Protein AF-A0A535A9P0-F1 (afdb_monomer_lite)

Sequence (90 aa):
MSSARRAAAPLAAGLVVAAYAAALRPYGIFDYVDEGLLLVQALRAARGQVPYVDFHTGYGPLYFRLQAWLLAAGGWDAIRWALVAVQGAA

Foldseek 3Di:
DDPVVVVVVVVVVVVVVVVVQVVCVVVCRLPLVVVVVLLVLLVCVLVPDFEPPRDDDPDDRVSSVVSSVVCVVVPSVNVVVVSCVVVVVD

Radius of gyration: 15.34 Å; chains: 1; bounding box: 35×31×40 Å

Structure (mmCIF, N/CA/C/O backbone):
data_AF-A0A535A9P0-F1
#
_entry.id   AF-A0A535A9P0-F1
#
loop_
_atom_site.group_PDB
_atom_site.id
_atom_site.type_symbol
_atom_site.label_atom_id
_atom_site.label_alt_id
_atom_site.label_comp_id
_atom_site.label_asym_id
_atom_site.label_entity_id
_atom_site.label_seq_id
_atom_site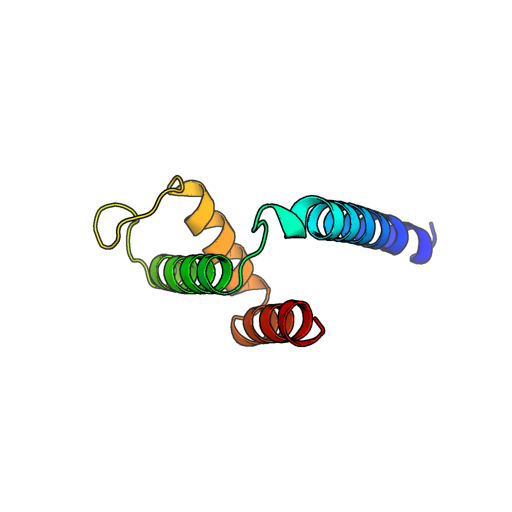.pdbx_PDB_ins_code
_atom_site.Cartn_x
_atom_site.Cartn_y
_atom_site.Cartn_z
_atom_site.occupancy
_atom_site.B_iso_or_equiv
_atom_site.auth_seq_id
_atom_site.auth_comp_id
_atom_site.auth_asym_id
_atom_site.auth_atom_id
_atom_site.pdbx_PDB_model_num
ATOM 1 N N . MET A 1 1 ? -21.252 20.903 -20.638 1.00 52.94 1 MET A N 1
ATOM 2 C CA . MET A 1 1 ? -19.800 20.647 -20.805 1.00 52.94 1 MET A CA 1
ATOM 3 C C . MET A 1 1 ? -19.593 19.138 -20.881 1.00 52.94 1 MET A C 1
ATOM 5 O O . MET A 1 1 ? -19.954 18.448 -19.938 1.00 52.94 1 MET A O 1
ATOM 9 N N . SER A 1 2 ? -19.158 18.639 -22.043 1.00 54.66 2 SER A N 1
ATOM 10 C CA . SER A 1 2 ? -19.242 17.226 -22.464 1.00 54.66 2 SER A CA 1
ATOM 11 C C . SER A 1 2 ? -18.484 16.251 -21.547 1.00 54.66 2 SER A C 1
ATOM 13 O O . SER A 1 2 ? -17.338 16.514 -21.180 1.00 54.66 2 SER A O 1
ATOM 15 N N . SER A 1 3 ? -19.118 15.114 -21.227 1.00 59.00 3 SER A N 1
ATOM 16 C CA . SER A 1 3 ? -18.592 13.989 -20.427 1.00 59.00 3 SER A CA 1
ATOM 17 C C . SER A 1 3 ? -17.170 13.562 -20.833 1.00 59.00 3 SER A C 1
ATOM 19 O O . SER A 1 3 ? -16.347 13.225 -19.984 1.00 59.00 3 SER A O 1
ATOM 21 N N . ALA A 1 4 ? -16.826 13.708 -22.117 1.00 58.38 4 ALA A N 1
ATOM 22 C CA . ALA A 1 4 ? -15.504 13.397 -22.658 1.00 58.38 4 ALA A CA 1
ATOM 23 C C . ALA A 1 4 ? -14.358 14.209 -22.018 1.00 58.38 4 ALA A C 1
ATOM 25 O O . ALA A 1 4 ? -13.282 13.667 -21.779 1.00 58.38 4 ALA A O 1
ATOM 26 N N . ARG A 1 5 ? -14.575 15.488 -21.661 1.00 60.47 5 ARG A N 1
ATOM 27 C CA . ARG A 1 5 ? -13.549 16.282 -20.948 1.00 60.47 5 ARG A CA 1
ATOM 28 C C . ARG A 1 5 ? -13.384 15.860 -19.491 1.00 60.47 5 ARG A C 1
ATOM 30 O O . ARG A 1 5 ? -12.293 16.008 -18.953 1.00 60.47 5 ARG A O 1
ATOM 37 N N . ARG A 1 6 ? -14.439 15.332 -18.857 1.00 61.12 6 ARG A N 1
ATOM 38 C CA . ARG A 1 6 ? -14.364 14.821 -17.477 1.00 61.12 6 ARG A CA 1
ATOM 39 C C . ARG A 1 6 ? -13.567 13.520 -17.396 1.00 61.12 6 ARG A C 1
ATOM 41 O O . ARG A 1 6 ? -12.883 13.317 -16.404 1.00 61.12 6 ARG A O 1
ATOM 48 N N . ALA A 1 7 ? -13.609 12.687 -18.438 1.00 64.75 7 ALA A N 1
ATOM 49 C CA . ALA A 1 7 ? -12.829 11.449 -18.513 1.00 64.75 7 ALA A CA 1
ATOM 50 C C . ALA A 1 7 ? -11.364 11.662 -18.948 1.00 64.75 7 ALA A C 1
ATOM 52 O O . ALA A 1 7 ? -10.505 10.845 -18.629 1.00 64.75 7 ALA A O 1
ATOM 53 N N . ALA A 1 8 ? -11.052 12.768 -19.634 1.00 76.62 8 ALA A N 1
ATOM 54 C CA . ALA A 1 8 ? -9.699 13.047 -20.119 1.00 76.62 8 ALA A CA 1
ATOM 55 C C . ALA A 1 8 ? -8.682 13.281 -18.988 1.00 76.62 8 ALA A C 1
ATOM 57 O O . ALA A 1 8 ? -7.548 12.823 -19.081 1.00 76.62 8 ALA A O 1
ATOM 58 N N . ALA A 1 9 ? -9.086 13.961 -17.912 1.00 78.25 9 ALA A N 1
ATOM 59 C CA . ALA A 1 9 ? -8.214 14.236 -16.769 1.00 78.25 9 ALA A CA 1
ATOM 60 C C . ALA A 1 9 ? -7.753 12.965 -16.018 1.00 78.25 9 ALA A C 1
ATOM 62 O O . ALA A 1 9 ? -6.545 12.805 -15.847 1.00 78.25 9 ALA A O 1
ATOM 63 N N . PRO A 1 10 ? -8.641 12.035 -15.605 1.00 75.06 10 PRO A N 1
ATOM 64 C CA . PRO A 1 10 ? -8.211 10.794 -14.960 1.00 75.06 10 PRO A CA 1
ATOM 65 C C . PRO A 1 10 ? -7.416 9.884 -15.904 1.00 75.06 10 PRO A C 1
ATOM 67 O O . PRO A 1 10 ? -6.462 9.255 -15.458 1.00 75.06 10 PRO A O 1
ATOM 70 N N . LEU A 1 11 ? -7.738 9.859 -17.204 1.00 76.94 11 LEU A N 1
ATOM 71 C CA . LEU A 1 11 ? -6.934 9.138 -18.199 1.00 76.94 11 LEU A CA 1
ATOM 72 C C . LEU A 1 11 ? -5.520 9.713 -18.316 1.00 76.94 11 LEU A C 1
ATOM 74 O O . LEU A 1 11 ? -4.551 8.963 -18.262 1.00 76.94 11 LEU A O 1
ATOM 78 N N . ALA A 1 12 ? -5.387 11.035 -18.431 1.00 83.12 12 ALA A N 1
ATOM 79 C CA . ALA A 1 12 ? -4.086 11.693 -18.486 1.00 83.12 12 ALA A CA 1
ATOM 80 C C . ALA A 1 12 ? -3.276 11.449 -17.203 1.00 83.12 12 ALA A C 1
ATOM 82 O O . ALA A 1 12 ? -2.096 11.121 -17.283 1.00 83.12 12 ALA A O 1
ATOM 83 N N . ALA A 1 13 ? -3.912 11.535 -16.030 1.00 75.81 13 ALA A N 1
ATOM 84 C CA . ALA A 1 13 ? -3.271 11.216 -14.757 1.00 75.81 13 ALA A CA 1
ATOM 85 C C . ALA A 1 13 ? -2.797 9.753 -14.709 1.00 75.81 13 ALA A C 1
ATOM 87 O O . ALA A 1 13 ? -1.656 9.493 -14.336 1.00 75.81 13 ALA A O 1
ATOM 88 N N . GLY A 1 14 ? -3.634 8.809 -15.151 1.00 72.88 14 GLY A N 1
ATOM 89 C CA . GLY A 1 14 ? -3.270 7.395 -15.245 1.00 72.88 14 GLY A CA 1
ATOM 90 C C . GLY A 1 14 ? -2.085 7.149 -16.181 1.00 72.88 14 GLY A C 1
ATOM 91 O O . GLY A 1 14 ? -1.165 6.422 -15.818 1.00 72.88 14 GLY A O 1
ATOM 92 N N . LEU A 1 15 ? -2.054 7.804 -17.346 1.00 81.31 15 LEU A N 1
ATOM 93 C CA . LEU A 1 15 ? -0.937 7.712 -18.293 1.00 81.31 15 LEU A CA 1
ATOM 94 C C . LEU A 1 15 ? 0.365 8.282 -17.719 1.00 81.31 15 LEU A C 1
ATOM 96 O O . LEU A 1 15 ? 1.422 7.687 -17.911 1.00 81.3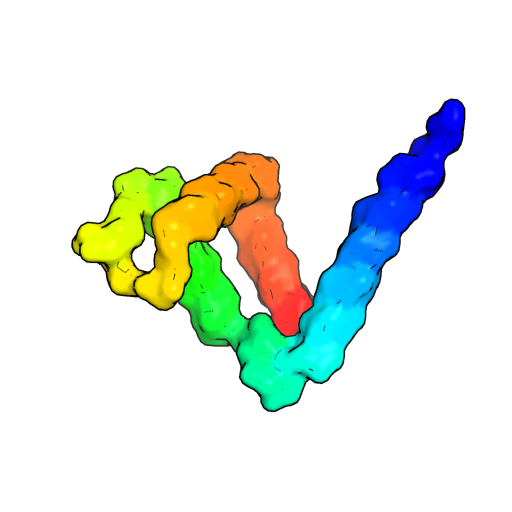1 15 LEU A O 1
ATOM 100 N N . VAL A 1 16 ? 0.301 9.399 -16.987 1.00 85.88 16 VAL A N 1
ATOM 101 C CA . VAL A 1 16 ? 1.469 9.977 -16.301 1.00 85.88 16 VAL A CA 1
ATOM 102 C C . VAL A 1 16 ? 2.012 9.012 -15.247 1.00 85.88 16 VAL A C 1
ATOM 104 O O . VAL A 1 16 ? 3.217 8.771 -15.205 1.00 85.88 16 VAL A O 1
ATOM 107 N N . VAL A 1 17 ? 1.135 8.418 -14.434 1.00 78.75 17 VAL A N 1
ATOM 108 C CA . VAL A 1 17 ? 1.525 7.424 -13.423 1.00 78.75 17 VAL A CA 1
ATOM 109 C C . VAL A 1 17 ? 2.135 6.183 -14.080 1.00 78.75 17 VAL A C 1
ATOM 111 O O . VAL A 1 17 ? 3.180 5.714 -13.634 1.00 78.75 17 VAL A O 1
ATOM 114 N N . ALA A 1 18 ? 1.544 5.686 -15.170 1.00 76.94 18 ALA A N 1
ATOM 115 C CA . ALA A 1 18 ? 2.064 4.536 -15.907 1.00 76.94 18 ALA A CA 1
ATOM 116 C C . ALA A 1 18 ? 3.448 4.813 -16.520 1.00 76.94 18 ALA A C 1
ATOM 118 O O . ALA A 1 18 ? 4.344 3.977 -16.418 1.00 76.94 18 ALA A O 1
ATOM 119 N N . ALA A 1 19 ? 3.651 5.995 -17.110 1.00 81.94 19 ALA A N 1
ATOM 120 C CA . ALA A 1 19 ? 4.943 6.396 -17.664 1.00 81.94 19 ALA A CA 1
ATOM 121 C C . ALA A 1 19 ? 6.020 6.526 -16.573 1.00 81.94 19 ALA A C 1
ATOM 123 O O . ALA A 1 19 ? 7.141 6.054 -16.757 1.00 81.94 19 ALA A O 1
ATOM 124 N N . TYR A 1 20 ? 5.670 7.112 -15.423 1.00 79.94 20 TYR A N 1
ATOM 125 C CA . TYR A 1 20 ? 6.547 7.199 -14.254 1.00 79.94 20 TYR A CA 1
ATOM 126 C C . TYR A 1 20 ? 6.953 5.808 -13.739 1.00 79.94 20 TYR A C 1
ATOM 128 O O . TYR A 1 20 ? 8.139 5.547 -13.540 1.00 79.94 20 TYR A O 1
ATOM 136 N N . ALA A 1 21 ? 5.984 4.899 -13.589 1.00 77.75 21 ALA A N 1
ATOM 137 C CA . ALA A 1 21 ? 6.226 3.524 -13.164 1.00 77.75 21 ALA A CA 1
ATOM 138 C C . ALA A 1 21 ? 7.146 2.776 -14.141 1.00 77.75 21 ALA A C 1
ATOM 140 O O . ALA A 1 21 ? 8.128 2.165 -13.727 1.00 77.75 21 ALA A O 1
ATOM 141 N N . ALA A 1 22 ? 6.878 2.875 -15.447 1.00 81.19 22 ALA A N 1
ATOM 142 C CA . ALA A 1 22 ? 7.691 2.236 -16.479 1.00 81.19 22 ALA A CA 1
ATOM 143 C C . ALA A 1 22 ? 9.137 2.761 -16.492 1.00 81.19 22 ALA A C 1
ATOM 145 O O . ALA A 1 22 ? 10.073 1.969 -16.595 1.00 81.19 22 ALA A O 1
ATOM 146 N N . ALA A 1 23 ? 9.327 4.076 -16.343 1.00 84.12 23 ALA A N 1
ATOM 147 C CA . ALA A 1 23 ? 10.650 4.699 -16.324 1.00 84.12 23 ALA A CA 1
ATOM 148 C C . ALA A 1 23 ? 11.503 4.259 -15.125 1.00 84.12 23 ALA A C 1
ATOM 150 O O . ALA A 1 23 ? 12.727 4.194 -15.230 1.00 84.12 23 ALA A O 1
ATOM 151 N N . LEU A 1 24 ? 10.867 3.949 -13.992 1.00 83.00 24 LEU A N 1
ATOM 152 C CA . LEU A 1 24 ? 11.562 3.599 -12.753 1.00 83.00 24 LEU A CA 1
ATOM 153 C C . LEU A 1 24 ? 11.569 2.105 -12.429 1.00 83.00 24 LEU A C 1
ATOM 155 O O . LEU A 1 24 ? 12.213 1.688 -11.467 1.00 83.00 24 LEU A O 1
ATOM 159 N N . ARG A 1 25 ? 10.937 1.286 -13.267 1.00 78.19 25 ARG A N 1
ATOM 160 C CA . ARG A 1 25 ? 10.960 -0.174 -13.169 1.00 78.19 25 ARG A CA 1
ATOM 161 C C . ARG A 1 25 ? 12.371 -0.773 -12.984 1.00 78.19 25 ARG A C 1
ATOM 163 O O . ARG A 1 25 ? 12.497 -1.679 -12.164 1.00 78.19 25 ARG A O 1
ATOM 170 N N . PRO A 1 26 ? 13.450 -0.289 -13.643 1.00 82.81 26 PRO A N 1
ATOM 171 C CA . PRO A 1 26 ? 14.803 -0.826 -13.430 1.00 82.81 26 PRO A CA 1
ATOM 172 C C . PRO A 1 26 ? 15.341 -0.654 -12.003 1.00 82.81 26 PRO A C 1
ATOM 174 O O . PRO A 1 26 ? 16.278 -1.346 -11.618 1.00 82.81 26 PRO A O 1
ATOM 177 N N . TYR A 1 27 ? 14.761 0.261 -11.224 1.00 78.81 27 TYR A N 1
ATOM 178 C CA . TYR A 1 27 ? 15.126 0.513 -9.831 1.00 78.81 27 TYR A CA 1
ATOM 179 C C . TYR A 1 27 ? 14.313 -0.332 -8.838 1.00 78.81 27 TYR A C 1
ATOM 181 O O . TYR A 1 27 ? 14.415 -0.110 -7.635 1.00 78.81 27 TYR A O 1
ATOM 189 N N . GLY A 1 28 ? 13.490 -1.270 -9.324 1.00 72.75 28 GLY A N 1
ATOM 190 C CA . GLY A 1 28 ? 12.607 -2.085 -8.485 1.00 72.75 28 GLY A CA 1
ATOM 191 C C . GLY A 1 28 ? 11.348 -1.350 -8.018 1.00 72.75 28 GLY A C 1
ATOM 192 O O . GLY A 1 28 ? 10.660 -1.821 -7.119 1.00 72.75 28 GLY A O 1
ATOM 193 N N . ILE A 1 29 ? 11.023 -0.191 -8.607 1.00 68.88 29 ILE A N 1
ATOM 194 C CA . ILE A 1 29 ? 9.773 0.510 -8.292 1.00 68.88 29 ILE A CA 1
ATOM 195 C C . ILE A 1 29 ? 8.603 -0.312 -8.844 1.00 68.88 29 ILE A C 1
ATOM 197 O O . ILE A 1 29 ? 8.594 -0.651 -10.028 1.00 68.88 29 ILE A O 1
ATOM 201 N N . PHE A 1 30 ? 7.628 -0.601 -7.974 1.00 69.19 30 PHE A N 1
ATOM 202 C CA . PHE A 1 30 ? 6.541 -1.562 -8.189 1.00 69.19 30 PHE A CA 1
ATOM 203 C C . PHE A 1 30 ? 7.020 -3.018 -8.320 1.00 69.19 30 PHE A C 1
ATOM 205 O O . PHE A 1 30 ? 6.520 -3.753 -9.170 1.00 69.19 30 PHE A O 1
ATOM 212 N N . ASP A 1 31 ? 7.978 -3.463 -7.501 1.00 75.69 31 ASP A N 1
ATOM 213 C CA . ASP A 1 31 ? 8.275 -4.896 -7.381 1.00 75.69 31 ASP A CA 1
ATOM 214 C C . ASP A 1 31 ? 7.045 -5.670 -6.864 1.00 75.69 31 ASP A C 1
ATOM 216 O O . ASP A 1 31 ? 6.333 -5.228 -5.959 1.00 75.69 31 ASP A O 1
ATOM 220 N N . TYR A 1 32 ? 6.781 -6.843 -7.441 1.00 68.00 32 TYR A N 1
ATOM 221 C CA . TYR A 1 32 ? 5.630 -7.676 -7.090 1.00 68.00 32 TYR A CA 1
ATOM 222 C C . TYR A 1 32 ? 5.603 -8.078 -5.607 1.00 68.00 32 TYR A C 1
ATOM 224 O O . TYR A 1 32 ? 4.530 -8.156 -5.001 1.00 68.00 32 TYR A O 1
ATOM 232 N N . VAL A 1 33 ? 6.771 -8.340 -5.017 1.00 76.69 33 VAL A N 1
ATOM 233 C CA . VAL A 1 33 ? 6.914 -8.699 -3.603 1.00 76.69 33 VAL A CA 1
ATOM 234 C C . VAL A 1 33 ? 6.524 -7.518 -2.720 1.00 76.69 33 VAL A C 1
ATOM 236 O O . VAL A 1 33 ? 5.749 -7.699 -1.778 1.00 76.69 33 VAL A O 1
ATOM 239 N N . ASP A 1 34 ? 6.994 -6.318 -3.055 1.00 82.38 34 ASP A N 1
ATOM 240 C CA . ASP A 1 34 ? 6.710 -5.101 -2.294 1.00 82.38 34 ASP A CA 1
ATOM 241 C C . ASP A 1 34 ? 5.231 -4.716 -2.393 1.00 82.38 34 ASP A C 1
ATOM 243 O O . ASP A 1 34 ? 4.573 -4.500 -1.372 1.00 82.38 34 ASP A O 1
ATOM 247 N N . GLU A 1 35 ? 4.664 -4.723 -3.599 1.00 82.56 35 GLU A N 1
ATOM 248 C CA . GLU A 1 35 ? 3.247 -4.411 -3.810 1.00 82.56 35 GLU A CA 1
ATOM 249 C C . GLU A 1 35 ? 2.331 -5.437 -3.131 1.00 82.56 35 GLU A C 1
ATOM 251 O O . GLU A 1 35 ? 1.342 -5.076 -2.487 1.00 82.56 35 GLU A O 1
ATOM 256 N N . GLY A 1 36 ? 2.680 -6.726 -3.197 1.00 83.44 36 GLY A N 1
ATOM 257 C CA . GLY A 1 36 ? 1.962 -7.785 -2.492 1.00 83.44 36 GLY A CA 1
ATOM 258 C C . GLY A 1 36 ? 2.017 -7.619 -0.971 1.00 83.44 36 GLY A C 1
ATOM 259 O O . GLY A 1 36 ? 0.996 -7.768 -0.291 1.00 83.44 36 GLY A O 1
ATOM 260 N N . LEU A 1 37 ? 3.184 -7.263 -0.427 1.00 89.69 37 LEU A N 1
ATOM 261 C CA . LEU A 1 37 ? 3.364 -7.003 1.000 1.00 89.69 37 LEU A CA 1
ATOM 262 C C . LEU A 1 37 ? 2.521 -5.808 1.460 1.00 89.69 37 LEU A C 1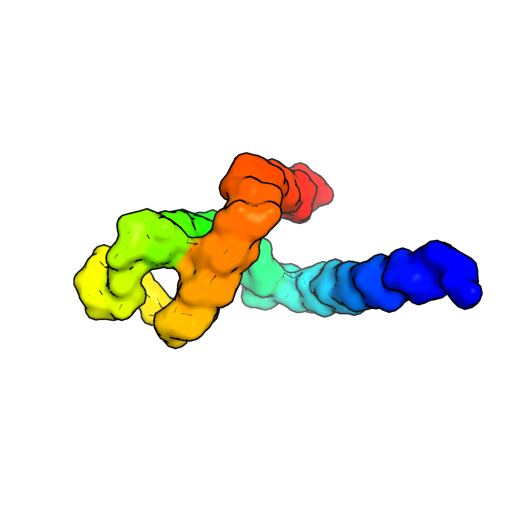
ATOM 264 O O . LEU A 1 37 ? 1.810 -5.911 2.466 1.00 89.69 37 LEU A O 1
ATOM 268 N N . LEU A 1 38 ? 2.563 -4.694 0.725 1.00 90.19 38 LEU A N 1
ATOM 269 C CA . LEU A 1 38 ? 1.795 -3.487 1.038 1.00 90.19 38 LEU A CA 1
ATOM 270 C C . LEU A 1 38 ? 0.293 -3.742 0.965 1.00 90.19 38 LEU A C 1
ATOM 272 O O . LEU A 1 38 ? -0.450 -3.311 1.849 1.00 90.19 38 LEU A O 1
ATOM 276 N N . LEU A 1 39 ? -0.143 -4.515 -0.025 1.00 88.12 39 LEU A N 1
ATOM 277 C CA . LEU A 1 39 ? -1.530 -4.918 -0.185 1.00 88.12 39 LEU A CA 1
ATOM 278 C C . LEU A 1 39 ? -2.018 -5.779 1.002 1.00 88.12 39 LEU A C 1
ATOM 280 O O . LEU A 1 39 ? -3.096 -5.537 1.553 1.00 88.12 39 LEU A O 1
ATOM 284 N N . VAL A 1 40 ? -1.221 -6.755 1.454 1.00 90.38 40 VAL A N 1
ATOM 285 C CA . VAL A 1 40 ? -1.547 -7.573 2.637 1.00 90.38 40 VAL A CA 1
ATOM 286 C C . VAL A 1 40 ? -1.573 -6.725 3.910 1.00 90.38 40 VAL A C 1
ATOM 288 O O . VAL A 1 40 ? -2.479 -6.870 4.730 1.00 90.38 40 VAL A O 1
ATOM 291 N N . GLN A 1 41 ? -0.622 -5.811 4.091 1.00 93.56 41 GLN A N 1
ATOM 292 C CA . GLN A 1 41 ? -0.603 -4.905 5.243 1.00 93.56 41 GLN A CA 1
ATOM 293 C C . GLN A 1 41 ? -1.801 -3.941 5.244 1.00 93.56 41 GLN A C 1
ATOM 295 O O . GLN A 1 41 ? -2.390 -3.690 6.298 1.00 93.56 41 GLN A O 1
ATOM 300 N N . ALA A 1 42 ? -2.237 -3.472 4.074 1.00 92.19 42 ALA A N 1
ATOM 301 C CA . ALA A 1 42 ? -3.452 -2.677 3.932 1.00 92.19 42 ALA A CA 1
ATOM 302 C C . ALA A 1 42 ? -4.714 -3.465 4.320 1.00 92.19 42 ALA A C 1
ATOM 304 O O . ALA A 1 42 ? -5.577 -2.923 5.010 1.00 92.19 42 ALA A O 1
ATOM 305 N N . LEU A 1 43 ? -4.809 -4.756 3.976 1.00 91.38 43 LEU A N 1
ATOM 306 C CA . LEU A 1 43 ? -5.893 -5.619 4.470 1.00 91.38 43 LEU A CA 1
ATOM 307 C C . LEU A 1 43 ? -5.889 -5.772 5.983 1.00 91.38 43 LEU A C 1
ATOM 309 O O . LEU A 1 43 ? -6.950 -5.793 6.606 1.00 91.38 43 LEU A O 1
ATOM 313 N N . ARG A 1 44 ? -4.705 -5.933 6.576 1.00 93.44 44 ARG A N 1
ATOM 314 C CA . ARG A 1 44 ? -4.562 -6.039 8.030 1.00 93.44 44 ARG A CA 1
ATOM 315 C C . ARG A 1 44 ? -5.096 -4.772 8.696 1.00 93.44 44 ARG A C 1
ATOM 317 O O . ARG A 1 44 ? -5.922 -4.877 9.600 1.00 93.44 44 ARG A O 1
ATOM 324 N N . ALA A 1 45 ? -4.727 -3.600 8.176 1.00 93.75 45 ALA A N 1
ATOM 325 C CA . ALA A 1 45 ? -5.258 -2.318 8.632 1.00 93.75 45 ALA A CA 1
ATOM 326 C C . ALA A 1 45 ? -6.776 -2.183 8.416 1.00 93.75 45 ALA A C 1
ATOM 328 O O . ALA A 1 45 ? -7.488 -1.751 9.319 1.00 93.75 45 ALA A O 1
ATOM 329 N N . ALA A 1 46 ? -7.299 -2.624 7.267 1.00 90.94 46 ALA A N 1
ATOM 330 C CA . ALA A 1 46 ? -8.739 -2.640 6.993 1.00 90.94 46 ALA A CA 1
ATOM 331 C C . ALA A 1 46 ? -9.524 -3.543 7.963 1.00 90.94 46 ALA A C 1
ATOM 333 O O . ALA A 1 46 ? -10.697 -3.296 8.230 1.00 90.94 46 ALA A O 1
ATOM 334 N N . ARG A 1 47 ? -8.871 -4.567 8.523 1.00 92.38 47 ARG A N 1
ATOM 335 C CA . ARG A 1 47 ? -9.415 -5.463 9.556 1.00 92.38 47 ARG A CA 1
ATOM 336 C C . ARG A 1 47 ? -9.158 -4.977 10.988 1.00 92.38 47 ARG A C 1
ATOM 338 O O . ARG A 1 47 ? -9.402 -5.725 11.928 1.00 92.38 47 ARG A O 1
ATOM 345 N N . GLY A 1 48 ? -8.673 -3.748 11.156 1.00 93.75 48 GLY A N 1
ATOM 346 C CA . GLY A 1 48 ? -8.486 -3.108 12.458 1.00 93.75 48 GLY A CA 1
ATOM 347 C C . GLY A 1 48 ? -7.120 -3.323 13.110 1.00 93.75 48 GLY A C 1
ATOM 348 O O . GLY A 1 48 ? -6.938 -2.888 14.242 1.00 93.75 48 GLY A O 1
ATOM 349 N N . GLN A 1 49 ? -6.158 -3.952 12.428 1.00 95.8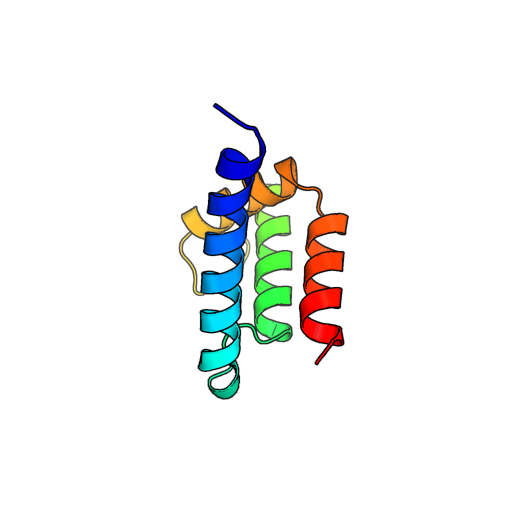8 49 GLN A N 1
ATOM 350 C CA . GLN A 1 49 ? -4.798 -4.083 12.959 1.00 95.88 49 GLN A CA 1
ATOM 351 C C . GLN A 1 49 ? -4.012 -2.774 12.822 1.00 95.88 49 GLN A C 1
ATOM 353 O O . GLN A 1 49 ? -4.166 -2.031 11.851 1.00 95.88 49 GLN A O 1
ATOM 358 N N . VAL A 1 50 ? -3.133 -2.502 13.781 1.00 94.62 50 VAL A N 1
ATOM 359 C CA . VAL A 1 50 ? -2.421 -1.231 13.919 1.00 94.62 50 VAL A CA 1
ATOM 360 C C . VAL A 1 50 ? -0.962 -1.373 13.449 1.00 94.62 50 VAL A C 1
ATOM 362 O O . VAL A 1 50 ? -0.219 -2.197 13.994 1.00 94.62 50 VAL A O 1
ATOM 365 N N . PRO A 1 51 ? -0.509 -0.565 12.465 1.00 95.44 51 PRO A N 1
ATOM 366 C CA . PRO A 1 51 ? 0.897 -0.514 12.065 1.00 95.44 51 PRO A CA 1
ATOM 367 C C . PRO A 1 51 ? 1.812 -0.198 13.253 1.00 95.44 51 PRO A C 1
ATOM 369 O O . PRO A 1 51 ? 1.475 0.638 14.088 1.00 95.44 51 PRO A O 1
ATOM 372 N N . TYR A 1 52 ? 2.972 -0.847 13.304 1.00 95.06 52 TYR A N 1
ATOM 373 C CA . TYR A 1 52 ? 3.972 -0.811 14.383 1.00 95.06 52 TYR A CA 1
ATOM 374 C C . TYR A 1 52 ? 3.572 -1.477 15.707 1.00 95.06 52 TYR A C 1
ATOM 376 O O . TYR A 1 52 ? 4.435 -1.654 16.563 1.00 95.06 52 TYR A O 1
ATOM 384 N N . VAL A 1 53 ? 2.315 -1.904 15.864 1.00 96.50 53 VAL A N 1
ATOM 385 C CA . VAL A 1 53 ? 1.854 -2.697 17.017 1.00 96.50 53 VAL A CA 1
ATOM 386 C C . VAL A 1 53 ? 1.660 -4.152 16.601 1.00 96.50 53 VAL A C 1
ATOM 388 O O . VAL A 1 53 ? 2.331 -5.041 17.114 1.00 96.50 53 VAL A O 1
ATOM 391 N N . ASP A 1 54 ? 0.806 -4.386 15.604 1.00 96.88 54 ASP A N 1
ATOM 392 C CA . ASP A 1 54 ? 0.476 -5.731 15.123 1.00 96.88 54 ASP A CA 1
ATOM 393 C C . ASP A 1 54 ? 1.382 -6.177 13.966 1.00 96.88 54 ASP A C 1
ATOM 395 O O . ASP A 1 54 ? 1.478 -7.369 13.651 1.00 96.88 54 ASP A O 1
ATOM 399 N N . PHE A 1 55 ? 2.032 -5.227 13.282 1.00 94.75 55 PHE A N 1
ATOM 400 C CA . PHE A 1 55 ? 2.966 -5.509 12.191 1.00 94.75 55 PHE A CA 1
ATOM 401 C C . PHE A 1 55 ? 3.989 -4.408 11.957 1.00 94.75 55 PHE A C 1
ATOM 403 O O . PHE A 1 55 ? 3.707 -3.229 12.143 1.00 94.75 55 PHE A O 1
ATOM 410 N N . HIS A 1 56 ? 5.177 -4.800 11.501 1.00 93.81 56 HIS A N 1
ATOM 411 C CA . HIS A 1 56 ? 6.234 -3.868 11.121 1.00 93.81 56 HIS A CA 1
ATOM 412 C C . HIS A 1 56 ? 6.085 -3.424 9.670 1.00 93.81 56 HIS A C 1
ATOM 414 O O . HIS A 1 56 ? 5.674 -4.195 8.802 1.00 93.81 56 HIS A O 1
ATOM 420 N N . THR A 1 57 ? 6.434 -2.168 9.415 1.00 93.25 57 THR A N 1
ATOM 421 C CA . THR A 1 57 ? 6.340 -1.564 8.092 1.00 93.25 57 THR A CA 1
ATOM 422 C C . THR A 1 57 ? 7.280 -0.368 7.968 1.00 93.25 57 THR A C 1
ATOM 424 O O . THR A 1 57 ? 7.573 0.306 8.955 1.00 93.25 57 THR A O 1
ATOM 427 N N . GLY A 1 58 ? 7.755 -0.100 6.752 1.00 90.25 58 GLY A N 1
ATOM 428 C CA . GLY A 1 58 ? 8.545 1.094 6.441 1.00 90.25 58 GLY A CA 1
ATOM 429 C C . GLY A 1 58 ? 7.701 2.360 6.246 1.00 90.25 58 GLY A C 1
ATOM 430 O O . GLY A 1 58 ? 8.258 3.449 6.159 1.00 90.25 58 GLY A O 1
ATOM 431 N N . TYR A 1 59 ? 6.371 2.235 6.184 1.00 90.25 59 TYR A N 1
ATOM 432 C CA . TYR A 1 59 ? 5.462 3.330 5.842 1.00 90.25 59 TYR A CA 1
ATOM 433 C C . TYR A 1 59 ? 4.662 3.832 7.042 1.00 90.25 59 TYR A C 1
ATOM 435 O O . TYR A 1 59 ? 4.195 3.060 7.877 1.00 90.25 59 TYR A O 1
ATOM 443 N N . GLY A 1 60 ? 4.421 5.144 7.083 1.00 92.62 60 GLY A N 1
ATOM 444 C CA . GLY A 1 60 ? 3.649 5.759 8.160 1.00 92.62 60 GLY A CA 1
ATOM 445 C C . GLY A 1 60 ? 2.194 5.254 8.230 1.00 92.62 60 GLY A C 1
ATOM 446 O O . GLY A 1 60 ? 1.607 4.918 7.199 1.00 92.62 60 GLY A O 1
ATOM 447 N N . PRO A 1 61 ? 1.542 5.274 9.410 1.00 93.06 61 PRO A N 1
ATOM 448 C CA . PRO A 1 61 ? 0.204 4.695 9.591 1.00 93.06 61 PRO A CA 1
ATOM 449 C C . PRO A 1 61 ? -0.884 5.297 8.687 1.00 93.06 61 PRO A C 1
ATOM 451 O O . PRO A 1 61 ? -1.858 4.624 8.345 1.00 93.06 61 PRO A O 1
ATOM 454 N N . LEU A 1 62 ? -0.723 6.561 8.278 1.00 93.00 62 LEU A N 1
ATOM 455 C CA . LEU A 1 62 ? -1.642 7.242 7.363 1.00 93.00 62 LEU A CA 1
ATOM 456 C C . LEU A 1 62 ? -1.735 6.537 6.002 1.00 93.00 62 LEU A C 1
ATOM 458 O O . LEU A 1 62 ? -2.832 6.436 5.455 1.00 93.00 62 LEU A O 1
ATOM 462 N N . TYR A 1 63 ? -0.618 6.007 5.494 1.00 93.19 63 TYR A N 1
ATOM 463 C CA . TYR A 1 63 ? -0.573 5.273 4.229 1.00 93.19 63 TYR A CA 1
ATOM 464 C C . TYR A 1 63 ? -1.559 4.096 4.246 1.00 93.19 63 TYR A C 1
ATOM 466 O O . TYR A 1 63 ? -2.413 3.977 3.367 1.00 93.19 63 TYR A O 1
ATOM 474 N N . PHE A 1 64 ? -1.523 3.284 5.306 1.00 93.88 64 PHE A N 1
ATOM 475 C CA . PHE A 1 64 ? -2.391 2.112 5.434 1.00 93.88 64 PHE A CA 1
ATOM 476 C C . PHE A 1 64 ? -3.851 2.466 5.708 1.00 93.88 64 PHE A C 1
ATOM 478 O O . PHE A 1 64 ? -4.734 1.753 5.245 1.00 93.88 64 PHE A O 1
ATOM 485 N N . ARG A 1 65 ? -4.134 3.579 6.399 1.00 89.44 65 ARG A N 1
ATOM 486 C CA . ARG A 1 65 ? -5.516 4.067 6.563 1.00 89.44 65 ARG A CA 1
ATOM 487 C C . ARG A 1 65 ? -6.130 4.489 5.230 1.00 89.44 65 ARG A C 1
ATOM 489 O O . ARG A 1 65 ? -7.288 4.170 4.975 1.00 89.44 65 ARG A O 1
ATOM 496 N N . LEU A 1 66 ? -5.362 5.179 4.386 1.00 90.56 66 LEU A N 1
ATOM 497 C CA . LEU A 1 66 ? -5.806 5.572 3.047 1.00 90.56 66 LEU A CA 1
ATOM 498 C C . LEU A 1 66 ? -6.004 4.347 2.147 1.00 90.56 66 LEU A C 1
ATOM 500 O O . LEU A 1 66 ? -7.052 4.220 1.520 1.00 90.56 66 LEU A O 1
ATOM 504 N N . GLN A 1 67 ? -5.050 3.413 2.144 1.00 89.12 67 GLN A N 1
ATOM 505 C CA . GLN A 1 67 ? -5.166 2.157 1.396 1.00 89.12 67 GLN A CA 1
ATOM 506 C C . GLN A 1 67 ? -6.367 1.321 1.857 1.00 89.12 67 GLN A C 1
ATOM 508 O O . GLN A 1 67 ? -7.129 0.834 1.030 1.00 89.12 67 GLN A O 1
ATOM 513 N N . ALA A 1 68 ? -6.599 1.194 3.166 1.00 88.19 68 ALA A N 1
ATOM 514 C CA . ALA A 1 68 ? -7.758 0.485 3.706 1.00 88.19 68 ALA A CA 1
ATOM 515 C C . ALA A 1 68 ? -9.088 1.111 3.252 1.00 88.19 68 ALA A C 1
ATOM 517 O O . ALA A 1 68 ? -10.024 0.390 2.907 1.00 88.19 68 ALA A O 1
ATOM 518 N N . TRP A 1 69 ? -9.164 2.445 3.205 1.00 88.31 69 TRP A N 1
ATOM 519 C CA . TRP A 1 69 ? -10.331 3.151 2.674 1.00 88.31 69 TRP A CA 1
ATOM 520 C C . TRP A 1 69 ? -10.532 2.888 1.173 1.00 88.31 69 TRP A C 1
ATOM 522 O O . TRP A 1 69 ? -11.64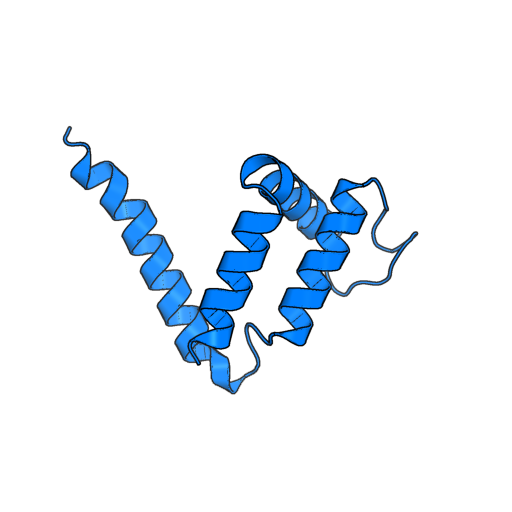8 2.597 0.747 1.00 88.31 69 TRP A O 1
ATOM 532 N N . LEU A 1 70 ? -9.456 2.912 0.379 1.00 83.06 70 LEU A N 1
ATOM 533 C CA . LEU A 1 70 ? -9.506 2.593 -1.053 1.00 83.06 70 LEU A CA 1
ATOM 534 C C . LEU A 1 70 ? -9.910 1.137 -1.308 1.00 83.06 70 LEU A C 1
ATOM 536 O O . LEU A 1 70 ? -10.721 0.881 -2.194 1.00 83.06 70 LEU A O 1
ATOM 540 N N . LEU A 1 71 ? -9.407 0.192 -0.510 1.00 83.94 71 LEU A N 1
ATOM 541 C CA . LEU A 1 71 ? -9.807 -1.215 -0.562 1.00 83.94 71 LEU A CA 1
ATOM 542 C C . LEU A 1 71 ? -11.303 -1.385 -0.274 1.00 83.94 71 LEU A C 1
ATOM 544 O O . LEU A 1 71 ? -11.979 -2.141 -0.971 1.00 83.94 71 LEU A O 1
ATOM 548 N N . ALA A 1 72 ? -11.827 -0.667 0.723 1.00 81.88 72 ALA A N 1
ATOM 549 C CA . ALA A 1 72 ? -13.250 -0.682 1.046 1.00 81.88 72 ALA A CA 1
ATOM 550 C C . ALA A 1 72 ? -14.113 -0.081 -0.080 1.00 81.88 72 ALA A C 1
ATOM 552 O O . ALA A 1 72 ? -15.217 -0.562 -0.321 1.00 81.88 72 ALA A O 1
ATOM 553 N N . ALA A 1 73 ? -13.611 0.939 -0.782 1.00 82.38 73 ALA A N 1
ATOM 554 C CA . ALA A 1 73 ? -14.325 1.600 -1.873 1.00 82.38 73 ALA A CA 1
ATOM 555 C C . ALA A 1 73 ? -14.253 0.840 -3.213 1.00 82.38 73 ALA A C 1
ATOM 557 O O . ALA A 1 73 ? -15.235 0.805 -3.951 1.00 82.38 73 ALA A O 1
ATOM 558 N N . GLY A 1 74 ? -13.095 0.262 -3.547 1.00 73.94 74 GLY A N 1
ATOM 559 C CA . GLY A 1 74 ? -12.813 -0.362 -4.846 1.00 73.94 74 GLY A CA 1
ATOM 560 C C . GLY A 1 74 ? -12.998 -1.880 -4.891 1.00 73.94 74 GLY A C 1
ATOM 561 O O . GLY A 1 74 ? -13.057 -2.449 -5.978 1.00 73.94 74 GLY A O 1
ATOM 562 N N . GLY A 1 75 ? -13.108 -2.536 -3.734 1.00 79.75 75 GLY A N 1
ATOM 563 C CA . GLY A 1 75 ? -13.203 -3.988 -3.632 1.00 79.75 75 GLY A CA 1
ATOM 564 C C . GLY A 1 75 ? -11.837 -4.671 -3.737 1.00 79.75 75 GLY A C 1
ATOM 565 O O . GLY A 1 75 ? -11.073 -4.474 -4.681 1.00 79.75 75 GLY A O 1
ATOM 566 N N . TRP A 1 76 ? -11.545 -5.521 -2.753 1.00 77.81 76 TRP A N 1
ATOM 567 C CA . TRP A 1 76 ? -10.279 -6.250 -2.630 1.00 77.81 76 TRP A CA 1
ATOM 568 C C . TRP A 1 76 ? -9.887 -7.023 -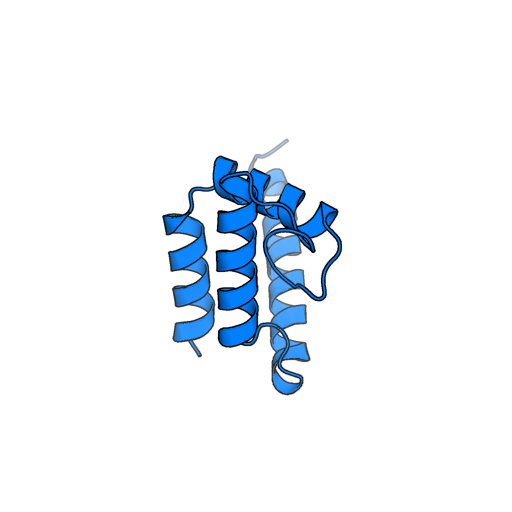3.896 1.00 77.81 76 TRP A C 1
ATOM 570 O O . TRP A 1 76 ? -8.764 -6.891 -4.382 1.00 77.81 76 TRP A O 1
ATOM 580 N N . ASP A 1 77 ? -10.814 -7.809 -4.445 1.00 80.62 77 ASP A N 1
ATOM 581 C CA . ASP A 1 77 ? -10.517 -8.688 -5.576 1.00 80.62 77 ASP A CA 1
ATOM 582 C C . ASP A 1 77 ? -10.217 -7.900 -6.851 1.00 80.62 77 ASP A C 1
ATOM 584 O O . ASP A 1 77 ? -9.333 -8.287 -7.610 1.00 80.62 77 ASP A O 1
ATOM 588 N N . ALA A 1 78 ? -10.885 -6.764 -7.065 1.00 81.94 78 ALA A N 1
ATOM 589 C CA . ALA A 1 78 ? -10.626 -5.906 -8.218 1.00 81.94 78 ALA A CA 1
ATOM 590 C C . ALA A 1 78 ? -9.203 -5.329 -8.175 1.00 81.94 78 ALA A C 1
ATOM 592 O O . ALA A 1 78 ? -8.485 -5.372 -9.172 1.00 81.94 78 ALA A O 1
ATOM 593 N N . ILE A 1 79 ? -8.770 -4.855 -7.004 1.00 79.06 79 ILE A N 1
ATOM 594 C CA . ILE A 1 79 ? -7.421 -4.308 -6.801 1.00 79.06 79 ILE A CA 1
ATOM 595 C C . ILE A 1 79 ? -6.366 -5.413 -6.917 1.00 79.06 79 ILE A C 1
ATOM 597 O O . ILE A 1 79 ? -5.340 -5.223 -7.571 1.00 79.06 79 ILE A O 1
ATOM 601 N N . ARG A 1 80 ? -6.642 -6.601 -6.367 1.00 79.38 80 ARG A N 1
ATOM 602 C CA . ARG A 1 80 ? -5.774 -7.772 -6.518 1.00 79.38 80 ARG A CA 1
ATOM 603 C C . ARG A 1 80 ? -5.608 -8.173 -7.986 1.00 79.38 80 ARG A C 1
ATOM 605 O O . ARG A 1 80 ? -4.483 -8.385 -8.429 1.00 79.38 80 ARG A O 1
ATOM 612 N N . TRP A 1 81 ? -6.699 -8.282 -8.743 1.00 81.50 81 TRP A N 1
ATOM 613 C CA . TRP A 1 81 ? -6.639 -8.640 -10.163 1.00 81.50 81 TRP A CA 1
ATOM 614 C C . TRP A 1 81 ? -5.965 -7.563 -11.010 1.00 81.50 81 TRP A C 1
ATOM 616 O O . TRP A 1 81 ? -5.224 -7.905 -11.926 1.00 81.50 81 TRP A O 1
ATOM 626 N N . ALA A 1 82 ? -6.152 -6.282 -10.682 1.00 78.31 82 ALA A N 1
ATOM 627 C CA . ALA A 1 82 ? -5.435 -5.193 -11.336 1.00 78.31 82 ALA A CA 1
ATOM 628 C C . ALA A 1 82 ? -3.917 -5.313 -11.129 1.00 78.31 82 ALA A C 1
ATOM 630 O O . ALA A 1 82 ? -3.164 -5.192 -12.092 1.00 78.31 82 ALA A O 1
ATOM 631 N N . LEU A 1 83 ? -3.467 -5.628 -9.910 1.00 76.56 83 LEU A N 1
ATOM 632 C CA . LEU A 1 83 ? -2.050 -5.878 -9.627 1.00 76.56 83 LEU A CA 1
ATOM 633 C C . LEU A 1 83 ? -1.512 -7.084 -10.407 1.00 76.56 83 LEU A C 1
ATOM 635 O O . LEU A 1 83 ? -0.449 -6.987 -11.014 1.00 76.56 83 LEU A O 1
ATOM 639 N N . VAL A 1 84 ? -2.264 -8.191 -10.460 1.00 80.19 84 VAL A N 1
ATOM 640 C CA . VAL A 1 84 ? -1.896 -9.360 -11.281 1.00 80.19 84 VAL A CA 1
ATOM 641 C C . VAL A 1 84 ? -1.791 -8.986 -12.759 1.00 80.19 84 VAL A C 1
ATOM 643 O O . VAL A 1 84 ? -0.839 -9.393 -13.411 1.00 80.19 84 VAL A O 1
ATOM 646 N N . ALA A 1 85 ? -2.727 -8.203 -13.296 1.00 78.19 85 ALA A N 1
ATOM 647 C CA . ALA A 1 85 ? -2.708 -7.797 -14.699 1.00 78.19 85 ALA A CA 1
ATOM 648 C C . ALA A 1 85 ? -1.524 -6.874 -15.024 1.00 78.19 85 ALA A C 1
ATOM 650 O O . ALA A 1 85 ? -0.858 -7.072 -16.035 1.00 78.19 85 ALA A O 1
ATOM 651 N N . VAL A 1 86 ? -1.233 -5.896 -14.161 1.00 71.50 86 VAL A N 1
ATOM 652 C CA . VAL A 1 86 ? -0.101 -4.971 -14.339 1.00 71.50 86 VAL A CA 1
ATOM 653 C C . VAL A 1 86 ? 1.235 -5.713 -14.302 1.00 71.50 86 VAL A C 1
ATOM 655 O O . VAL A 1 86 ? 2.140 -5.381 -15.063 1.00 71.50 86 VAL A O 1
ATOM 658 N N . GLN A 1 87 ? 1.355 -6.723 -13.441 1.00 70.50 87 GLN A N 1
ATOM 659 C CA . GLN A 1 87 ? 2.624 -7.409 -13.200 1.00 70.50 87 GLN A CA 1
ATOM 660 C C . GLN A 1 87 ? 2.817 -8.662 -14.061 1.00 70.50 87 GLN A C 1
ATOM 662 O O . GLN A 1 87 ? 3.939 -8.976 -14.439 1.00 70.50 87 GLN A O 1
ATOM 667 N N . GLY A 1 88 ? 1.737 -9.366 -14.402 1.00 66.81 88 GLY A N 1
ATOM 668 C CA . GLY A 1 88 ? 1.756 -10.551 -15.264 1.00 66.81 88 GLY A CA 1
ATOM 669 C C . GLY A 1 88 ? 1.806 -10.238 -16.762 1.00 66.81 88 GLY A C 1
ATOM 670 O O . GLY A 1 88 ? 2.062 -11.137 -17.555 1.00 66.81 88 GLY A O 1
ATOM 671 N N . ALA A 1 89 ? 1.572 -8.984 -17.164 1.00 57.34 89 ALA A N 1
ATOM 672 C CA . ALA A 1 89 ? 1.738 -8.522 -18.545 1.00 57.34 89 ALA A CA 1
ATOM 673 C C . ALA A 1 89 ? 3.195 -8.168 -18.902 1.00 57.34 89 ALA A C 1
ATOM 675 O O . ALA A 1 89 ? 3.432 -7.528 -19.928 1.00 57.34 89 ALA A O 1
ATOM 676 N N . ALA A 1 90 ? 4.151 -8.531 -18.045 1.00 50.41 90 ALA A N 1
ATOM 677 C CA . ALA A 1 90 ? 5.538 -8.113 -18.139 1.00 50.41 90 ALA A CA 1
ATOM 678 C C . ALA A 1 90 ? 6.530 -9.262 -18.319 1.00 50.41 90 ALA A C 1
ATOM 680 O O . ALA A 1 90 ? 6.204 -10.402 -17.924 1.00 50.41 90 ALA A O 1
#

Secondary structure (DSSP, 8-state):
--HHHHHHHHHHHHHHHHHHHHHHGGGTTT-HHHHHHHHHHHHHHHTT--BTTTB--SS-HHHHHHHHHHHHHH-HHHHHHHHHHHHHT-

pLDDT: mean 81.37, std 10.98, range [50.41, 96.88]